Protein AF-A0A2V8TUU0-F1 (afdb_monomer)

Secondary structure (DSSP, 8-state):
---PPP--S----HHHHHHHHTGGG--SHHHHHHHHHHTB-TTT--B--HHHHHHH-HHHHHHHHHHHHHHHHHHHHTS-HHHHHHHHHHHHHTSSS-HHHHHHHHHHH-GGGGGS-TT--HHHHHHHHHHHHHHHHHHHHHHHHHHHHTT-

Foldseek 3Di:
DDDDDDPDDDPQQLLNCCCVPPVVVQPFLLSSLVVLLVQQDPVPRFGDDDVSCVVPNRVSNRVSSLVSLVVSLVVLLPDDLVSNLVRLVVVVVPDPDQLLVVLVVCLVVVPSLSSDRPPDDPVSSVSVVVSSNVSSVVSNVVVVVVVVVVVD

Mean predicted aligned error: 6.11 Å

Sequence (152 aa):
MPRFKPKGVLERSAAADLWKHTLSRIPTAYGRLMYLGSLRDPNSGIYRHHGLSAAFGREESGKALLESHEKAFAEWLNLSLEEKNEDLAEYFATLEDPKGAVAGHWLDSGVYRACVPRSALEMEKELFCRDLEALLATFKYASDDARRDQRS

Solvent-accessible surface area (backbone atoms only — not comparable to full-atom values): 8606 Å² total; per-residue (Å²): 133,86,80,82,75,81,92,73,81,80,86,76,46,56,41,59,48,44,42,69,75,49,45,68,75,39,88,26,55,58,46,39,26,48,54,47,27,69,31,32,40,88,90,80,64,49,54,60,53,71,71,53,24,74,78,58,35,61,66,52,29,30,51,25,49,50,56,49,36,48,49,37,43,54,56,48,67,71,43,51,74,66,56,48,45,53,33,47,54,55,41,39,70,76,47,93,60,57,55,22,60,53,25,45,52,37,70,74,68,48,62,68,63,55,44,56,53,91,84,60,50,69,70,56,53,51,50,49,50,54,56,48,54,55,49,31,48,53,41,26,49,58,45,51,50,60,56,51,65,76,72,112

pLDDT: mean 90.83, std 14.05, range [36.97, 98.62]

Radius of gyration: 19.04 Å; Cα contacts (8 Å, |Δi|>4): 134; chains: 1; bounding box: 62×30×61 Å

Structure (mmCIF, N/CA/C/O backbone):
data_AF-A0A2V8TUU0-F1
#
_entry.id   AF-A0A2V8TUU0-F1
#
loop_
_atom_site.group_PDB
_atom_site.id
_atom_site.type_symbol
_a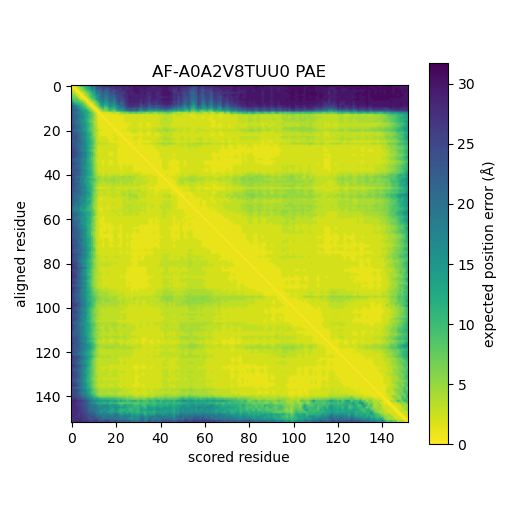tom_site.label_atom_id
_atom_site.label_alt_id
_atom_site.label_comp_id
_atom_site.label_asym_id
_atom_site.label_entity_id
_atom_site.label_seq_id
_atom_site.pdbx_PDB_ins_code
_atom_site.Cartn_x
_atom_site.Cartn_y
_atom_site.Cartn_z
_atom_site.occupancy
_atom_site.B_iso_or_equiv
_atom_site.auth_seq_id
_atom_site.auth_comp_id
_atom_site.auth_asym_id
_atom_site.auth_atom_id
_atom_site.pdbx_PDB_model_num
ATOM 1 N N . MET A 1 1 ? 30.863 -0.585 -40.484 1.00 36.97 1 MET A N 1
ATOM 2 C CA . MET A 1 1 ? 30.571 0.655 -39.733 1.00 36.97 1 MET A CA 1
ATOM 3 C C . MET A 1 1 ? 29.389 0.392 -38.805 1.00 36.97 1 MET A C 1
ATOM 5 O O . MET A 1 1 ? 28.310 0.130 -39.330 1.00 36.97 1 MET A O 1
ATOM 9 N N . PRO A 1 2 ? 29.540 0.391 -37.470 1.00 41.47 2 PRO A N 1
ATOM 10 C CA . PRO A 1 2 ? 28.386 0.299 -36.586 1.00 41.47 2 PRO A CA 1
ATOM 11 C C . PRO A 1 2 ? 27.651 1.647 -36.578 1.00 41.47 2 PRO A C 1
ATOM 13 O O . PRO A 1 2 ? 28.245 2.691 -36.316 1.00 41.47 2 PRO A O 1
ATOM 16 N N . ARG A 1 3 ? 26.356 1.630 -36.914 1.00 47.41 3 ARG A N 1
ATOM 17 C CA . ARG A 1 3 ? 25.468 2.799 -36.838 1.00 47.41 3 ARG A CA 1
ATOM 18 C C . ARG A 1 3 ? 25.229 3.142 -35.369 1.00 47.41 3 ARG A C 1
ATOM 20 O O . ARG A 1 3 ? 24.475 2.444 -34.696 1.00 47.41 3 ARG A O 1
ATOM 27 N N . PHE A 1 4 ? 25.811 4.242 -34.903 1.00 51.25 4 PHE A N 1
ATOM 28 C CA . PHE A 1 4 ? 25.300 4.950 -33.733 1.00 51.25 4 PHE A CA 1
ATOM 29 C C . PHE A 1 4 ? 23.862 5.387 -34.038 1.00 51.25 4 PHE A C 1
ATOM 31 O O . PHE A 1 4 ? 23.622 6.154 -34.973 1.00 51.25 4 PHE A O 1
ATOM 38 N N . LYS A 1 5 ? 22.890 4.858 -33.289 1.00 53.88 5 LYS A N 1
ATOM 39 C CA . LYS A 1 5 ? 21.532 5.409 -33.278 1.00 53.88 5 LYS A CA 1
ATOM 40 C C . LYS A 1 5 ? 21.557 6.673 -32.409 1.00 53.88 5 LYS A C 1
ATOM 42 O O . LYS A 1 5 ? 22.053 6.598 -31.285 1.00 53.88 5 LYS A O 1
ATOM 47 N N . PRO A 1 6 ? 21.061 7.820 -32.894 1.00 44.25 6 PRO A N 1
ATOM 48 C CA . PRO A 1 6 ? 20.999 9.025 -32.082 1.00 44.25 6 PRO A CA 1
ATOM 49 C C . PRO A 1 6 ? 19.997 8.811 -30.938 1.00 44.25 6 PRO A C 1
ATOM 51 O O . PRO A 1 6 ? 18.845 8.453 -31.183 1.00 44.25 6 PRO A O 1
ATOM 54 N N . LYS A 1 7 ? 20.440 9.020 -29.690 1.00 50.44 7 LYS A N 1
ATOM 55 C CA . LYS A 1 7 ? 19.561 9.168 -28.521 1.00 50.44 7 LYS A CA 1
ATOM 56 C C . LYS A 1 7 ? 18.763 10.459 -28.702 1.00 50.44 7 LYS A C 1
ATOM 58 O O . LYS A 1 7 ? 19.278 11.542 -28.445 1.00 50.44 7 LYS A O 1
ATOM 63 N N . GLY A 1 8 ? 17.540 10.343 -29.205 1.00 44.03 8 GLY A N 1
ATOM 64 C CA . GLY A 1 8 ? 16.652 11.473 -29.449 1.00 44.03 8 GLY A CA 1
ATOM 65 C C . GLY A 1 8 ? 15.287 11.260 -28.804 1.00 44.03 8 GLY A C 1
ATOM 66 O O . GLY A 1 8 ? 14.567 10.357 -29.209 1.00 44.03 8 GLY A O 1
ATOM 67 N N . VAL A 1 9 ? 14.947 12.169 -27.880 1.00 41.16 9 VAL A N 1
ATOM 68 C CA . VAL A 1 9 ? 13.605 12.488 -27.347 1.00 41.16 9 VAL A CA 1
ATOM 69 C C . VAL A 1 9 ? 13.029 11.496 -26.315 1.00 41.16 9 VAL A C 1
ATOM 71 O O . VAL A 1 9 ? 12.328 10.555 -26.657 1.00 41.16 9 VAL A O 1
ATOM 74 N N . LEU A 1 10 ? 13.296 11.779 -25.028 1.00 49.19 10 LEU A N 1
ATOM 75 C CA . LEU A 1 10 ? 12.631 11.242 -23.823 1.00 49.19 10 LEU A CA 1
ATOM 76 C C . LEU A 1 10 ? 12.396 9.717 -23.832 1.00 49.19 10 LEU A C 1
ATOM 78 O O . LEU A 1 10 ? 11.266 9.262 -24.005 1.00 49.19 10 LEU A O 1
ATOM 82 N N . GLU A 1 11 ? 13.436 8.917 -23.571 1.00 54.25 11 GLU A N 1
ATOM 83 C CA . GLU A 1 11 ? 13.237 7.514 -23.177 1.00 54.25 11 GLU A CA 1
ATOM 84 C C . GLU A 1 11 ? 12.384 7.488 -21.898 1.00 54.25 11 GLU A C 1
ATOM 86 O O . GLU A 1 11 ? 12.854 7.771 -20.796 1.00 54.25 11 GLU A O 1
ATOM 91 N N . ARG A 1 12 ? 11.085 7.226 -22.049 1.00 71.25 12 ARG A N 1
ATOM 92 C CA . ARG A 1 12 ? 10.158 7.087 -20.929 1.00 71.25 12 ARG A CA 1
ATOM 93 C C . ARG A 1 12 ? 10.578 5.849 -20.144 1.00 71.25 12 ARG A C 1
ATOM 95 O O . ARG A 1 12 ? 10.528 4.750 -20.685 1.00 71.25 12 ARG A O 1
ATOM 102 N N . SER A 1 13 ? 11.026 6.016 -18.901 1.00 90.62 13 SER A N 1
ATOM 103 C CA . SER A 1 13 ? 11.418 4.872 -18.074 1.00 90.62 13 SER A CA 1
ATOM 104 C C . SER A 1 13 ? 10.207 3.986 -17.771 1.00 90.62 13 SER A C 1
ATOM 106 O O . SER A 1 13 ? 9.080 4.482 -17.683 1.00 90.62 13 SER A O 1
ATOM 108 N N . ALA A 1 14 ? 10.436 2.686 -17.567 1.00 92.94 14 ALA A N 1
ATOM 109 C CA . ALA A 1 14 ? 9.384 1.748 -17.173 1.00 92.94 14 ALA A CA 1
ATOM 110 C C . ALA A 1 14 ? 8.640 2.227 -15.909 1.00 92.94 14 ALA A C 1
ATOM 112 O O . ALA A 1 14 ? 7.416 2.148 -15.843 1.00 92.94 14 ALA A O 1
ATOM 113 N N . ALA A 1 15 ? 9.358 2.821 -14.948 1.00 94.62 15 ALA A N 1
ATOM 114 C CA . ALA A 1 15 ? 8.755 3.435 -13.767 1.00 94.62 15 ALA A CA 1
ATOM 115 C C . ALA A 1 15 ? 7.870 4.639 -14.135 1.00 94.62 15 ALA A C 1
ATOM 117 O O . ALA A 1 15 ? 6.717 4.702 -13.719 1.00 94.62 15 ALA A O 1
ATOM 118 N N . ALA A 1 16 ? 8.353 5.579 -14.954 1.00 94.12 16 ALA A N 1
ATOM 119 C CA . ALA A 1 16 ? 7.554 6.737 -15.366 1.00 94.12 16 ALA A CA 1
ATOM 120 C C . ALA A 1 16 ? 6.300 6.337 -16.165 1.00 94.12 16 ALA A C 1
ATOM 122 O O . ALA A 1 16 ? 5.259 6.990 -16.060 1.00 94.12 16 ALA A O 1
ATOM 123 N N . ASP A 1 17 ? 6.384 5.274 -16.968 1.00 94.00 17 ASP A N 1
ATOM 124 C CA . ASP A 1 17 ? 5.229 4.712 -17.666 1.00 94.00 17 ASP A CA 1
ATOM 125 C C . ASP A 1 17 ? 4.216 4.103 -16.686 1.00 94.00 17 ASP A C 1
ATOM 127 O O . ASP A 1 17 ? 3.052 4.512 -16.695 1.00 94.00 17 ASP A O 1
ATOM 131 N N . LEU A 1 18 ? 4.681 3.241 -15.772 1.00 94.75 18 LEU A N 1
ATOM 132 C CA . LEU A 1 18 ? 3.876 2.624 -14.715 1.00 94.75 18 LEU A CA 1
ATOM 133 C C . LEU A 1 18 ? 3.146 3.673 -13.864 1.00 94.75 18 LEU A C 1
ATOM 135 O O . LEU A 1 18 ? 1.933 3.579 -13.668 1.00 94.75 18 LEU A O 1
ATOM 139 N N . TRP A 1 19 ? 3.863 4.700 -13.400 1.00 95.75 19 TRP A N 1
ATOM 140 C CA . TRP A 1 19 ? 3.290 5.777 -12.595 1.00 95.75 19 TRP A CA 1
ATOM 141 C C . TRP A 1 19 ? 2.219 6.550 -13.355 1.00 95.75 19 TRP A C 1
ATOM 143 O O . TRP A 1 19 ? 1.122 6.754 -12.841 1.00 95.75 19 TRP A O 1
ATOM 153 N N . LYS A 1 20 ? 2.507 6.953 -14.595 1.00 93.88 20 LYS A N 1
ATOM 154 C CA . LYS A 1 20 ? 1.588 7.784 -15.376 1.00 93.88 20 LYS A CA 1
ATOM 155 C C . LYS A 1 20 ? 0.339 7.031 -15.835 1.00 93.88 20 LYS A C 1
ATOM 157 O O . LYS A 1 20 ? -0.718 7.652 -15.902 1.00 93.88 20 LYS A O 1
ATOM 162 N N . HIS A 1 21 ? 0.450 5.750 -16.178 1.00 93.00 21 HIS A N 1
ATOM 163 C CA . HIS A 1 21 ? -0.642 5.007 -16.822 1.00 93.00 21 HIS A CA 1
ATOM 164 C C . HIS A 1 21 ? -1.389 4.045 -15.906 1.00 93.00 21 HIS A C 1
ATOM 166 O O . HIS A 1 21 ? -2.516 3.665 -16.227 1.00 93.00 21 HIS A O 1
ATOM 172 N N . THR A 1 22 ? -0.778 3.648 -14.791 1.00 94.62 22 THR A N 1
ATOM 173 C CA . THR A 1 22 ? -1.361 2.671 -13.864 1.00 94.62 22 THR A CA 1
ATOM 174 C C . THR A 1 22 ? -1.559 3.276 -12.484 1.00 94.62 22 THR A C 1
ATOM 176 O O . THR A 1 22 ? -2.695 3.400 -12.041 1.00 94.62 22 THR A O 1
ATOM 179 N N . LEU A 1 23 ? -0.480 3.702 -11.818 1.00 96.38 23 LEU A N 1
ATOM 180 C CA . LEU A 1 23 ? -0.567 4.122 -10.414 1.00 96.38 23 LEU A CA 1
ATOM 181 C C . LEU A 1 23 ? -1.337 5.435 -10.236 1.00 96.38 23 LEU A C 1
ATOM 183 O O . LEU A 1 23 ? -2.069 5.563 -9.267 1.00 96.38 23 LEU A O 1
ATOM 187 N N . SER A 1 24 ? -1.251 6.370 -11.186 1.00 95.69 24 SER A N 1
ATOM 188 C CA . SER A 1 24 ? -2.024 7.626 -11.183 1.00 95.69 24 SER A CA 1
ATOM 189 C C . SER A 1 24 ? -3.545 7.434 -11.193 1.00 95.69 24 SER A C 1
ATOM 191 O O . SER A 1 24 ? -4.281 8.367 -10.889 1.00 95.69 24 SER A O 1
ATOM 193 N N . ARG A 1 25 ? -4.021 6.245 -11.581 1.00 96.38 25 ARG A N 1
ATOM 194 C CA . ARG A 1 25 ? -5.447 5.900 -11.642 1.00 96.38 25 ARG A CA 1
ATOM 195 C C . ARG A 1 25 ? -5.957 5.293 -10.340 1.00 96.38 25 ARG A C 1
ATOM 197 O O . ARG A 1 25 ? -7.156 5.065 -10.222 1.00 96.38 25 ARG A O 1
ATOM 204 N N . ILE A 1 26 ? -5.057 4.992 -9.408 1.00 97.50 26 ILE A N 1
ATOM 205 C CA . ILE A 1 26 ? -5.389 4.469 -8.091 1.00 97.50 26 ILE A CA 1
ATOM 206 C C . ILE A 1 26 ? -5.344 5.661 -7.126 1.00 97.50 26 ILE A C 1
ATOM 208 O O . ILE A 1 26 ? -4.257 6.201 -6.903 1.00 97.50 26 ILE A O 1
ATOM 212 N N . PRO A 1 27 ? -6.500 6.110 -6.607 1.00 95.50 27 PRO A N 1
ATOM 213 C CA . PRO A 1 27 ? -6.597 7.392 -5.912 1.00 95.50 27 PRO A CA 1
ATOM 214 C C . PRO A 1 27 ? -5.829 7.393 -4.588 1.00 95.50 27 PRO A C 1
ATOM 216 O O . PRO A 1 27 ? -5.149 8.365 -4.269 1.00 95.50 27 PRO A O 1
ATOM 219 N N . THR A 1 28 ? -5.855 6.272 -3.870 1.00 98.06 28 THR A N 1
ATOM 220 C CA . THR A 1 28 ? -5.251 6.153 -2.543 1.00 98.06 28 THR A CA 1
ATOM 221 C C . THR A 1 28 ? -3.799 5.688 -2.610 1.00 98.06 28 THR A C 1
ATOM 223 O O . THR A 1 28 ? -3.403 4.883 -3.464 1.00 98.06 28 THR A O 1
ATOM 226 N N . ALA A 1 29 ? -2.975 6.182 -1.690 1.00 97.62 29 ALA A N 1
ATOM 227 C CA . ALA A 1 29 ? -1.611 5.711 -1.488 1.00 97.62 29 ALA A CA 1
ATOM 228 C C . ALA A 1 29 ? -1.599 4.232 -1.066 1.00 97.62 29 ALA A C 1
ATOM 230 O O . ALA A 1 29 ? -0.842 3.435 -1.627 1.00 97.62 29 ALA A O 1
ATOM 231 N N . TYR A 1 30 ? -2.500 3.830 -0.166 1.00 97.81 30 TYR A N 1
ATOM 232 C CA . TYR A 1 30 ? -2.646 2.441 0.257 1.00 97.81 30 TYR A CA 1
ATOM 233 C C . TYR A 1 30 ? -3.122 1.533 -0.883 1.00 97.81 30 TYR A C 1
ATOM 235 O O . TYR A 1 30 ? -2.639 0.411 -1.038 1.00 97.81 30 TYR A O 1
ATOM 243 N N . GLY A 1 31 ? -4.009 2.018 -1.756 1.00 97.75 31 GLY A N 1
ATOM 244 C CA . GLY A 1 31 ? -4.419 1.281 -2.952 1.00 97.75 31 GLY A CA 1
ATOM 245 C C . GLY A 1 31 ? -3.248 1.030 -3.904 1.00 97.75 31 GLY A C 1
ATOM 246 O O . GLY A 1 31 ? -3.107 -0.073 -4.438 1.00 97.75 31 GLY A O 1
ATOM 247 N N . ARG A 1 32 ? -2.370 2.027 -4.094 1.00 98.12 32 ARG A N 1
ATOM 248 C CA . ARG A 1 32 ? -1.137 1.867 -4.885 1.00 98.12 32 ARG A CA 1
ATOM 249 C C . ARG A 1 32 ? -0.215 0.814 -4.265 1.00 98.12 32 ARG A C 1
ATOM 251 O O . ARG A 1 32 ? 0.338 -0.002 -5.003 1.00 98.12 32 ARG A O 1
ATOM 258 N N . LEU A 1 33 ? -0.102 0.789 -2.936 1.00 97.44 33 LEU A N 1
ATOM 259 C CA . LEU A 1 33 ? 0.642 -0.240 -2.207 1.00 97.44 33 LEU A CA 1
ATOM 260 C C . LEU A 1 33 ? 0.069 -1.640 -2.397 1.00 97.44 33 LEU A C 1
ATOM 262 O O . LEU A 1 33 ? 0.802 -2.544 -2.791 1.00 97.44 33 LEU A O 1
ATOM 266 N N . MET A 1 34 ? -1.237 -1.814 -2.193 1.00 96.81 34 MET A N 1
ATOM 267 C CA . MET A 1 34 ? -1.923 -3.090 -2.418 1.00 96.81 34 MET A CA 1
ATOM 268 C C . MET A 1 34 ? -1.701 -3.600 -3.846 1.00 96.81 34 MET A C 1
ATOM 270 O O . MET A 1 34 ? -1.370 -4.769 -4.052 1.00 96.81 34 MET A O 1
ATOM 274 N N . TYR A 1 35 ? -1.825 -2.717 -4.841 1.00 97.25 35 TYR A N 1
ATOM 275 C CA . TYR A 1 35 ? -1.580 -3.065 -6.236 1.00 97.25 35 TYR A CA 1
ATOM 276 C C . TYR A 1 35 ? -0.140 -3.544 -6.465 1.00 97.25 35 TYR A C 1
ATOM 278 O O . TYR A 1 35 ? 0.065 -4.621 -7.023 1.00 97.25 35 TYR A O 1
ATOM 286 N N . LEU A 1 36 ? 0.863 -2.795 -6.002 1.00 97.62 36 LEU A N 1
ATOM 287 C CA . LEU A 1 36 ? 2.274 -3.149 -6.189 1.00 97.62 36 LEU A CA 1
ATOM 288 C C . LEU A 1 36 ? 2.657 -4.420 -5.419 1.00 97.62 36 LEU A C 1
ATOM 290 O O . LEU A 1 36 ? 3.373 -5.267 -5.959 1.00 97.62 36 LEU A O 1
ATOM 294 N N . GLY A 1 37 ? 2.119 -4.596 -4.211 1.00 96.75 37 GLY A N 1
ATOM 295 C CA . GLY A 1 37 ? 2.238 -5.825 -3.433 1.00 96.75 37 GLY A CA 1
ATOM 296 C C . GLY A 1 37 ? 1.665 -7.040 -4.166 1.00 96.75 37 GLY A C 1
ATOM 297 O O . GLY A 1 37 ? 2.309 -8.086 -4.194 1.00 96.75 37 GLY A O 1
ATOM 298 N N . SER A 1 38 ? 0.528 -6.896 -4.859 1.00 95.75 38 SER A N 1
ATOM 299 C CA . SER A 1 38 ? -0.086 -7.990 -5.634 1.00 95.75 38 SER A CA 1
ATOM 300 C C . SER A 1 38 ? 0.756 -8.463 -6.827 1.00 95.75 38 SER A C 1
ATOM 302 O O . SER A 1 38 ? 0.646 -9.610 -7.259 1.00 95.75 38 SER A O 1
ATOM 304 N N . LEU A 1 39 ? 1.631 -7.597 -7.350 1.00 96.62 39 LEU A N 1
ATOM 305 C CA . LEU A 1 39 ? 2.526 -7.926 -8.463 1.00 96.62 39 LEU A CA 1
ATOM 306 C C . LEU A 1 39 ? 3.771 -8.689 -8.006 1.00 96.62 39 LEU A C 1
ATOM 308 O O . LEU A 1 39 ? 4.536 -9.177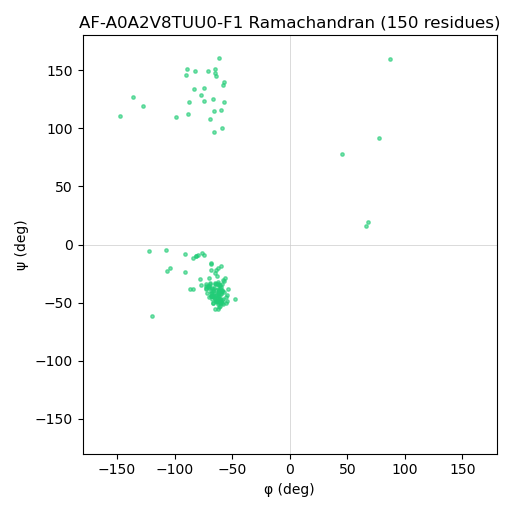 -8.843 1.00 96.62 39 LEU A O 1
ATOM 312 N N . ARG A 1 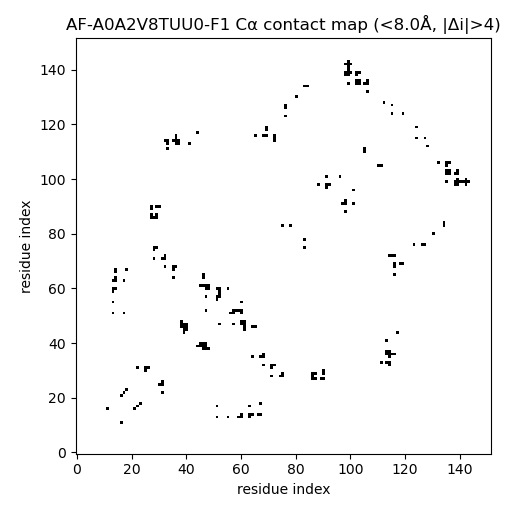40 ? 3.999 -8.784 -6.693 1.00 95.94 40 ARG A N 1
ATOM 313 C CA . ARG A 1 40 ? 5.073 -9.574 -6.105 1.00 95.94 40 ARG A CA 1
ATOM 314 C C . ARG A 1 40 ? 4.577 -10.995 -5.874 1.00 95.94 40 ARG A C 1
ATOM 316 O O . ARG A 1 40 ? 3.752 -11.245 -5.004 1.00 95.94 40 ARG A O 1
ATOM 323 N N . ASP A 1 41 ? 5.131 -11.942 -6.625 1.00 93.25 41 ASP A N 1
ATOM 324 C CA . ASP A 1 41 ? 4.805 -13.360 -6.473 1.00 93.25 41 ASP A CA 1
ATOM 325 C C . ASP A 1 41 ? 5.087 -13.819 -5.024 1.00 93.25 41 ASP A C 1
ATOM 327 O O . ASP A 1 41 ? 6.221 -13.675 -4.564 1.00 93.25 41 ASP A O 1
ATOM 331 N N . PRO A 1 42 ? 4.108 -14.368 -4.283 1.00 88.38 42 PRO A N 1
ATOM 332 C CA . PRO A 1 42 ? 4.284 -14.672 -2.861 1.00 88.38 42 PRO A CA 1
ATOM 333 C C . PRO A 1 42 ? 5.278 -15.815 -2.602 1.00 88.38 42 PRO A C 1
ATOM 335 O O . PRO A 1 42 ? 5.854 -15.885 -1.520 1.00 88.38 42 PRO A O 1
ATOM 338 N N . ASN A 1 43 ? 5.527 -16.680 -3.592 1.00 92.19 43 ASN A N 1
ATOM 339 C CA . ASN A 1 43 ? 6.397 -17.850 -3.447 1.00 92.19 43 ASN A CA 1
ATOM 340 C C . ASN A 1 43 ? 7.877 -17.523 -3.706 1.00 92.19 43 ASN A C 1
ATOM 342 O O . ASN A 1 43 ? 8.765 -18.047 -3.043 1.00 92.19 43 ASN A O 1
ATOM 346 N N . SER A 1 44 ? 8.157 -16.656 -4.680 1.00 92.00 44 SER A N 1
ATOM 347 C CA . SER A 1 44 ? 9.515 -16.278 -5.102 1.00 92.00 44 SER A CA 1
ATOM 348 C C . SER A 1 44 ? 9.913 -14.865 -4.658 1.00 92.00 44 SER A C 1
ATOM 350 O O . SER A 1 44 ? 11.097 -14.537 -4.546 1.00 92.00 44 SER A O 1
ATOM 352 N N . GLY A 1 45 ? 8.925 -14.011 -4.390 1.00 91.06 45 GLY A N 1
ATOM 353 C CA . GLY A 1 45 ? 9.060 -12.575 -4.150 1.00 91.06 45 GLY A CA 1
ATOM 354 C C . GLY A 1 45 ? 9.531 -11.777 -5.362 1.00 91.06 45 GLY A C 1
ATOM 355 O O . GLY A 1 45 ? 9.974 -10.643 -5.188 1.00 91.06 45 GLY A O 1
ATOM 356 N N . ILE A 1 46 ? 9.464 -12.364 -6.560 1.00 93.94 46 ILE A N 1
ATOM 357 C CA . ILE A 1 46 ? 9.809 -11.709 -7.822 1.00 93.94 46 ILE A CA 1
ATOM 358 C C . ILE A 1 46 ? 8.604 -10.906 -8.310 1.00 93.94 46 ILE A C 1
ATOM 360 O O . ILE A 1 46 ? 7.485 -11.420 -8.353 1.00 93.94 46 ILE A O 1
ATOM 364 N N . TYR A 1 47 ? 8.841 -9.664 -8.730 1.00 96.19 47 TYR A N 1
ATOM 365 C CA . TYR A 1 47 ? 7.812 -8.841 -9.358 1.00 96.19 47 TYR A CA 1
ATOM 366 C C . TYR A 1 47 ? 7.523 -9.294 -10.787 1.00 96.19 47 TYR A C 1
ATOM 368 O O . TYR A 1 47 ? 8.441 -9.526 -11.578 1.00 96.19 47 TYR A O 1
ATOM 376 N N . ARG A 1 48 ? 6.239 -9.396 -11.136 1.00 93.94 48 ARG A N 1
ATOM 377 C CA . ARG A 1 48 ? 5.786 -9.798 -12.470 1.00 93.94 48 ARG A CA 1
ATOM 378 C C . ARG A 1 48 ? 4.650 -8.902 -12.935 1.00 93.94 48 ARG A C 1
ATOM 380 O O . ARG A 1 48 ? 3.633 -8.777 -12.270 1.00 93.94 48 ARG A O 1
ATOM 387 N N . HIS A 1 49 ? 4.808 -8.329 -14.124 1.00 94.06 49 HIS A N 1
ATOM 388 C CA . HIS A 1 49 ? 3.752 -7.566 -14.779 1.00 94.06 49 HIS A CA 1
ATOM 389 C C . HIS A 1 49 ? 3.852 -7.731 -16.297 1.00 94.06 49 HIS A C 1
ATOM 391 O O . HIS A 1 49 ? 4.780 -7.214 -16.924 1.00 94.06 49 HIS A O 1
ATOM 397 N N . HIS A 1 50 ? 2.888 -8.435 -16.899 1.00 91.69 50 HIS A N 1
ATOM 398 C CA . HIS A 1 50 ? 2.944 -8.825 -18.313 1.00 91.69 50 HIS A CA 1
ATOM 399 C C . HIS A 1 50 ? 3.015 -7.631 -19.274 1.00 91.69 50 HIS A C 1
ATOM 401 O O . HIS A 1 50 ? 3.880 -7.622 -20.145 1.00 91.69 50 HIS A O 1
ATOM 407 N N . GLY A 1 51 ? 2.170 -6.607 -19.092 1.00 91.69 51 GLY A N 1
ATOM 408 C CA . GLY A 1 51 ? 2.142 -5.433 -19.979 1.00 91.69 51 GLY A CA 1
ATOM 409 C C . GLY A 1 51 ? 3.462 -4.655 -19.975 1.00 91.69 51 GLY A C 1
ATOM 410 O O . GLY A 1 51 ? 4.105 -4.508 -21.010 1.00 91.69 51 GLY A O 1
ATOM 411 N N . LEU A 1 52 ? 3.913 -4.237 -18.789 1.00 93.50 52 LEU A N 1
ATOM 412 C CA . LEU A 1 52 ? 5.212 -3.593 -18.585 1.00 93.50 52 LEU A CA 1
ATOM 413 C C . LEU A 1 52 ? 6.381 -4.434 -19.134 1.00 93.50 52 LEU A C 1
ATOM 415 O O . LEU A 1 52 ? 7.218 -3.905 -19.860 1.00 93.50 52 LEU A O 1
ATOM 419 N N . SER A 1 53 ? 6.384 -5.753 -18.890 1.00 95.06 53 SER A N 1
ATOM 420 C CA . SER A 1 53 ? 7.434 -6.656 -19.394 1.00 95.06 53 SER A CA 1
ATOM 421 C C . SER A 1 53 ? 7.453 -6.763 -20.914 1.00 95.06 53 SER A C 1
ATOM 423 O O . SER A 1 53 ? 8.527 -6.911 -21.491 1.00 95.06 53 SER A O 1
ATOM 425 N N . ALA A 1 54 ? 6.293 -6.690 -21.569 1.00 93.50 54 ALA A N 1
ATOM 426 C CA . ALA A 1 54 ? 6.210 -6.672 -23.024 1.00 93.50 54 ALA A CA 1
ATOM 427 C C . ALA A 1 54 ? 6.753 -5.360 -23.620 1.00 93.50 54 ALA A C 1
ATOM 429 O O . ALA A 1 54 ? 7.338 -5.385 -24.699 1.00 93.50 54 ALA A O 1
ATOM 430 N N . ALA A 1 55 ? 6.589 -4.234 -22.918 1.00 93.19 55 ALA A N 1
ATOM 431 C CA . ALA A 1 55 ? 7.032 -2.920 -23.380 1.00 93.19 55 ALA A CA 1
ATOM 432 C C . ALA A 1 55 ? 8.517 -2.629 -23.089 1.00 93.19 55 ALA A C 1
ATOM 434 O O . ALA A 1 55 ? 9.194 -2.032 -23.923 1.00 93.19 55 ALA A O 1
ATOM 435 N N . PHE A 1 56 ? 9.025 -3.054 -21.928 1.00 93.25 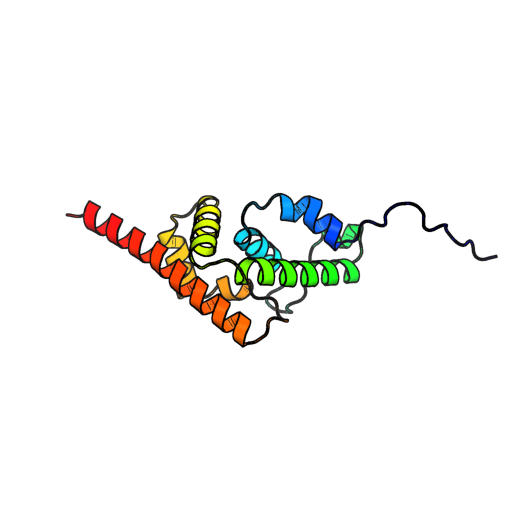56 PHE A N 1
ATOM 436 C CA . PHE A 1 56 ? 10.352 -2.664 -21.428 1.00 93.25 56 PHE A CA 1
ATOM 437 C C . PHE A 1 56 ? 11.293 -3.843 -21.144 1.00 93.25 56 PHE A C 1
ATOM 439 O O . PHE A 1 56 ? 12.460 -3.630 -20.836 1.00 93.25 56 PHE A O 1
ATOM 446 N N . GLY A 1 57 ? 10.819 -5.086 -21.253 1.00 94.31 57 GLY A N 1
ATOM 447 C CA . GLY A 1 57 ? 11.572 -6.273 -20.846 1.00 94.31 57 GLY A CA 1
ATOM 448 C C . GLY A 1 57 ? 11.387 -6.616 -19.364 1.00 94.31 57 GLY A C 1
ATOM 449 O O . GLY A 1 57 ? 10.962 -5.792 -18.552 1.00 94.31 57 GLY A O 1
ATOM 450 N N . ARG A 1 58 ? 11.670 -7.876 -19.006 1.00 94.25 58 ARG A N 1
ATOM 451 C CA . ARG A 1 58 ? 11.422 -8.411 -17.653 1.00 94.25 58 ARG A CA 1
ATOM 452 C C . ARG A 1 58 ? 12.287 -7.763 -16.572 1.00 94.25 58 ARG A C 1
ATOM 454 O O . ARG A 1 58 ? 11.772 -7.496 -15.493 1.00 94.25 58 ARG A O 1
ATOM 461 N N . GLU A 1 59 ? 13.565 -7.536 -16.855 1.00 94.31 59 GLU A N 1
ATOM 462 C CA . GLU A 1 59 ? 14.520 -6.971 -15.894 1.00 94.31 59 GLU A CA 1
ATOM 463 C C . GLU A 1 59 ? 14.138 -5.534 -15.521 1.00 94.31 59 GLU A C 1
ATOM 465 O O . GLU A 1 59 ? 13.816 -5.259 -14.364 1.00 94.31 59 GLU A O 1
ATOM 470 N N . GLU A 1 60 ? 14.006 -4.668 -16.526 1.00 94.88 60 GLU A N 1
ATOM 471 C CA . GLU A 1 60 ? 13.603 -3.267 -16.351 1.00 94.88 60 GLU A CA 1
ATOM 472 C C . GLU A 1 60 ? 12.216 -3.115 -15.733 1.00 94.88 60 GLU A C 1
ATOM 474 O O . GLU A 1 60 ? 11.992 -2.218 -14.919 1.00 94.88 60 GLU A O 1
ATOM 479 N N . SER A 1 61 ? 11.290 -4.020 -16.053 1.00 95.50 61 SER A N 1
ATOM 480 C CA . SER A 1 61 ? 9.979 -4.047 -15.398 1.00 95.50 61 SER A CA 1
ATOM 481 C C . SER A 1 61 ? 10.079 -4.429 -13.928 1.00 95.50 61 SER A C 1
ATOM 483 O O . SER A 1 61 ? 9.442 -3.795 -13.092 1.00 95.50 61 SER A O 1
ATOM 485 N N . GLY A 1 62 ? 10.869 -5.454 -13.599 1.00 96.19 62 GLY A N 1
ATOM 486 C CA . GLY A 1 62 ? 11.075 -5.885 -12.219 1.00 96.19 62 GLY A CA 1
ATOM 487 C C . GLY A 1 62 ? 11.699 -4.781 -11.369 1.00 96.19 62 GLY A C 1
ATOM 488 O O . GLY A 1 62 ? 11.213 -4.507 -10.272 1.00 96.19 62 GLY A O 1
ATOM 489 N N . LYS A 1 63 ? 12.714 -4.097 -11.909 1.00 95.44 63 LYS A N 1
ATOM 490 C CA . LYS A 1 63 ? 13.351 -2.943 -11.267 1.00 95.44 63 LYS A CA 1
ATOM 491 C C . LYS A 1 63 ? 12.363 -1.796 -11.052 1.00 95.44 63 LYS A C 1
ATOM 493 O O . LYS A 1 63 ? 12.228 -1.317 -9.933 1.00 95.44 63 LYS A O 1
ATOM 498 N N . ALA A 1 64 ? 11.613 -1.418 -12.087 1.00 96.81 64 ALA A N 1
ATOM 499 C CA . ALA A 1 64 ? 10.617 -0.354 -11.989 1.00 96.81 64 ALA A CA 1
ATOM 500 C C . ALA A 1 64 ? 9.509 -0.653 -10.969 1.00 96.81 64 ALA A C 1
ATOM 502 O O . ALA A 1 64 ? 9.045 0.260 -10.284 1.00 96.81 64 ALA A O 1
ATOM 503 N N . LEU A 1 65 ? 9.079 -1.914 -10.860 1.00 97.56 65 LEU A N 1
ATOM 504 C CA . LEU A 1 65 ? 8.086 -2.346 -9.876 1.00 97.56 65 LEU A CA 1
ATOM 505 C C . LEU A 1 65 ? 8.631 -2.277 -8.451 1.00 97.56 65 LEU A C 1
ATOM 507 O O . LEU A 1 65 ? 7.936 -1.760 -7.581 1.00 97.56 65 LEU A O 1
ATOM 511 N N . LEU A 1 66 ? 9.865 -2.738 -8.222 1.00 96.94 66 LEU A N 1
ATOM 512 C CA . LEU A 1 66 ? 10.517 -2.631 -6.917 1.00 96.94 66 LEU A CA 1
ATOM 513 C C . LEU A 1 66 ? 10.670 -1.165 -6.493 1.00 96.94 66 LEU A C 1
ATOM 515 O O . LEU A 1 66 ? 10.172 -0.802 -5.433 1.00 96.94 66 LEU A O 1
ATOM 519 N N . GLU A 1 67 ? 11.266 -0.324 -7.344 1.00 97.12 67 GLU A N 1
ATOM 520 C CA . GLU A 1 67 ? 11.476 1.105 -7.061 1.00 97.12 67 GLU A CA 1
ATOM 521 C C . GLU A 1 67 ? 10.148 1.833 -6.805 1.00 97.12 67 GLU A C 1
ATOM 523 O O . GLU A 1 67 ? 10.040 2.683 -5.921 1.00 97.12 67 GLU A O 1
ATOM 528 N N . SER A 1 68 ? 9.100 1.488 -7.560 1.00 97.94 68 SER A N 1
ATOM 529 C CA . SER A 1 68 ? 7.774 2.078 -7.359 1.00 97.94 68 SER A CA 1
ATOM 530 C C . SER A 1 68 ? 7.124 1.602 -6.064 1.00 97.94 68 SER A C 1
ATOM 532 O O . SER A 1 68 ? 6.447 2.397 -5.417 1.00 97.94 68 SER A O 1
ATOM 534 N N . HIS A 1 69 ? 7.329 0.340 -5.673 1.00 98.31 69 HIS A N 1
ATOM 535 C CA . HIS A 1 69 ? 6.807 -0.204 -4.420 1.00 98.31 69 HIS A CA 1
ATOM 536 C C . HIS A 1 69 ? 7.502 0.423 -3.210 1.00 98.31 69 HIS A C 1
ATOM 538 O O . HIS A 1 69 ? 6.824 0.859 -2.288 1.00 98.31 69 HIS A O 1
ATOM 544 N N . GLU A 1 70 ? 8.827 0.559 -3.251 1.00 97.88 70 GLU A N 1
ATOM 545 C CA . GLU A 1 70 ? 9.608 1.272 -2.232 1.00 97.88 70 GLU A CA 1
ATOM 546 C C . GLU A 1 70 ? 9.153 2.724 -2.093 1.00 97.88 70 GLU A C 1
ATOM 548 O O . GLU A 1 70 ? 8.888 3.192 -0.987 1.00 97.88 70 GLU A O 1
ATOM 553 N N . LYS A 1 71 ? 8.987 3.423 -3.222 1.00 97.62 71 LYS A N 1
ATOM 554 C CA . LYS A 1 71 ? 8.506 4.804 -3.228 1.00 97.62 71 LYS A CA 1
ATOM 555 C C . LYS A 1 71 ? 7.100 4.927 -2.636 1.00 97.62 71 LYS A C 1
ATOM 557 O O . LYS A 1 71 ? 6.885 5.774 -1.778 1.00 97.62 71 LYS A O 1
ATOM 562 N N . ALA A 1 72 ? 6.154 4.093 -3.068 1.00 98.06 72 ALA A N 1
ATOM 563 C CA . ALA A 1 72 ? 4.786 4.117 -2.548 1.00 98.06 72 ALA A CA 1
ATOM 564 C C . ALA A 1 72 ? 4.728 3.758 -1.051 1.00 98.06 72 ALA A C 1
ATOM 566 O O . ALA A 1 72 ? 3.927 4.323 -0.311 1.00 98.06 72 ALA A O 1
ATOM 567 N N . PHE A 1 73 ? 5.607 2.861 -0.594 1.00 98.56 73 PHE A N 1
ATOM 568 C CA . PHE A 1 73 ? 5.717 2.487 0.814 1.00 98.56 73 PHE A CA 1
ATOM 569 C C . PHE A 1 73 ? 6.232 3.639 1.662 1.00 98.56 73 PHE A C 1
ATOM 571 O O . PHE A 1 73 ? 5.610 3.973 2.666 1.00 98.56 73 PHE A O 1
ATOM 578 N N . ALA A 1 74 ? 7.297 4.305 1.218 1.00 98.12 74 ALA A N 1
ATOM 579 C CA . ALA A 1 74 ? 7.801 5.500 1.879 1.00 98.12 74 ALA A CA 1
ATOM 580 C C . ALA A 1 74 ? 6.767 6.641 1.881 1.00 98.12 74 ALA A C 1
ATOM 582 O O . ALA A 1 74 ? 6.627 7.327 2.890 1.00 98.12 74 ALA A O 1
ATOM 583 N N . GLU A 1 75 ? 6.027 6.845 0.784 1.00 97.44 75 GLU A N 1
ATOM 584 C CA . GLU A 1 75 ? 4.940 7.835 0.722 1.00 97.44 75 GLU A CA 1
ATOM 585 C C . GLU A 1 75 ? 3.874 7.558 1.788 1.00 97.44 75 GLU A C 1
ATOM 587 O O . GLU A 1 75 ? 3.561 8.451 2.570 1.00 97.44 75 GLU A O 1
ATOM 592 N N . TRP A 1 76 ? 3.361 6.326 1.867 1.00 98.44 76 TRP A N 1
ATOM 593 C CA . TRP A 1 76 ? 2.325 5.975 2.841 1.00 98.44 76 TRP A CA 1
ATOM 594 C C . TRP A 1 76 ? 2.840 5.994 4.284 1.00 98.44 76 TRP A C 1
ATOM 596 O O . TRP A 1 76 ? 2.150 6.470 5.180 1.00 98.44 76 TRP A O 1
ATOM 606 N N . LEU A 1 77 ? 4.061 5.509 4.534 1.00 98.00 77 LEU A N 1
ATOM 607 C CA . LEU A 1 77 ? 4.636 5.456 5.881 1.00 98.00 77 LEU A CA 1
ATOM 608 C C . LEU A 1 77 ? 4.807 6.855 6.492 1.00 98.00 77 LEU A C 1
ATOM 610 O O . LEU A 1 77 ? 4.622 7.009 7.700 1.00 98.00 77 LEU A O 1
ATOM 614 N N . ASN A 1 78 ? 5.107 7.857 5.657 1.00 98.12 78 ASN A N 1
ATOM 615 C CA . ASN A 1 78 ? 5.284 9.256 6.057 1.00 98.12 78 ASN A CA 1
ATOM 616 C C . ASN A 1 78 ? 3.974 10.032 6.260 1.00 98.12 78 ASN A C 1
ATOM 618 O O . ASN A 1 78 ? 4.024 11.155 6.759 1.00 98.12 78 ASN A O 1
ATOM 622 N N . LEU A 1 79 ? 2.820 9.465 5.897 1.00 98.44 79 LEU A N 1
ATOM 623 C CA . LEU A 1 79 ? 1.526 10.052 6.240 1.00 98.44 79 LEU A CA 1
ATOM 624 C C . LEU A 1 79 ? 1.333 10.058 7.764 1.00 98.44 79 LEU A C 1
ATOM 626 O O . LEU A 1 79 ? 1.733 9.122 8.474 1.00 98.44 79 LEU A O 1
ATOM 630 N N . SER A 1 80 ? 0.671 11.094 8.271 1.00 98.31 80 SER A N 1
ATOM 631 C CA . SER A 1 80 ? 0.161 11.109 9.640 1.00 98.31 80 SER A CA 1
ATOM 632 C C . SER A 1 80 ? -0.868 9.993 9.848 1.00 98.31 80 SER A C 1
ATOM 634 O O . SER A 1 80 ? -1.437 9.454 8.899 1.00 98.31 80 SER A O 1
ATOM 636 N N . LEU A 1 81 ? -1.128 9.624 11.104 1.00 97.94 81 LEU A N 1
ATOM 637 C CA . LEU A 1 81 ? -2.095 8.563 11.398 1.00 97.94 81 LEU A CA 1
ATOM 638 C C . LEU A 1 81 ? -3.519 8.928 10.932 1.00 97.94 81 LEU A C 1
ATOM 640 O O . LEU A 1 81 ? -4.265 8.047 10.513 1.00 97.94 81 LEU A O 1
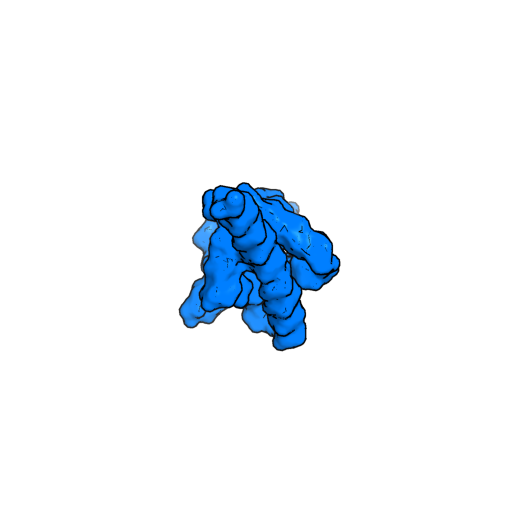ATOM 644 N N . GLU A 1 82 ? -3.871 10.216 10.962 1.00 98.06 82 GLU A N 1
ATOM 645 C CA . GLU A 1 82 ? -5.141 10.738 10.443 1.00 98.06 82 GLU A CA 1
ATOM 646 C C . GLU A 1 82 ? -5.225 10.587 8.918 1.00 98.06 82 GLU A C 1
ATOM 648 O O . GLU A 1 82 ? -6.159 9.959 8.423 1.00 98.06 82 GLU A O 1
ATOM 653 N N . GLU A 1 83 ? -4.200 11.027 8.180 1.00 98.56 83 GLU A N 1
ATOM 654 C CA . GLU A 1 83 ? -4.133 10.858 6.720 1.00 98.56 83 GLU A CA 1
ATOM 655 C C . GLU A 1 83 ? -4.152 9.375 6.312 1.00 98.56 83 GLU A C 1
ATOM 657 O O . GLU A 1 83 ? -4.838 9.000 5.363 1.00 98.56 83 GLU A O 1
ATOM 662 N N . LYS A 1 84 ? -3.453 8.496 7.049 1.00 98.62 84 LYS A N 1
ATOM 663 C CA . LYS A 1 84 ? -3.507 7.038 6.821 1.00 98.62 84 LYS A CA 1
ATOM 664 C C . LYS A 1 84 ? -4.916 6.482 7.028 1.00 98.62 84 LYS A C 1
ATOM 666 O O . LYS A 1 84 ? -5.331 5.593 6.287 1.00 98.62 84 LYS A O 1
ATOM 671 N N . ASN A 1 85 ? -5.642 6.973 8.034 1.00 98.31 85 ASN A N 1
ATOM 672 C CA . ASN A 1 85 ? -7.013 6.552 8.309 1.00 98.31 85 ASN A CA 1
ATOM 673 C C . ASN A 1 85 ? -7.964 6.957 7.176 1.00 98.31 85 ASN A C 1
ATOM 675 O O . ASN A 1 85 ? -8.774 6.142 6.738 1.00 98.31 85 ASN A O 1
ATOM 679 N N . GLU A 1 86 ? -7.857 8.195 6.693 1.00 98.25 86 GLU A N 1
ATOM 680 C CA . GLU A 1 86 ? -8.656 8.706 5.574 1.00 98.25 86 GLU A CA 1
ATOM 681 C C . GLU A 1 86 ? -8.359 7.950 4.275 1.00 98.25 86 GLU A C 1
ATOM 683 O O . GLU A 1 86 ? -9.281 7.454 3.625 1.00 98.25 86 GLU A O 1
ATOM 688 N N . ASP A 1 87 ? -7.077 7.768 3.953 1.00 98.56 87 ASP A N 1
ATOM 689 C CA . 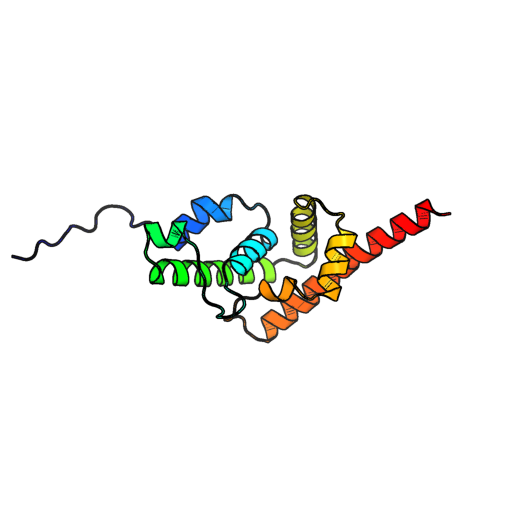ASP A 1 87 ? -6.619 7.025 2.776 1.00 98.56 87 ASP A CA 1
ATOM 690 C C . ASP A 1 87 ? -7.104 5.562 2.798 1.00 98.56 87 ASP A C 1
ATOM 692 O O . ASP A 1 87 ? -7.602 5.039 1.794 1.00 98.56 87 ASP A O 1
ATOM 696 N N . LEU A 1 88 ? -7.052 4.901 3.963 1.00 98.00 88 LEU A N 1
ATOM 697 C CA . LEU A 1 88 ? -7.566 3.539 4.128 1.00 98.00 88 LEU A CA 1
ATOM 698 C C . LEU A 1 88 ? -9.100 3.487 4.068 1.00 98.00 88 LEU A C 1
ATOM 700 O O . LEU A 1 88 ? -9.667 2.556 3.491 1.00 98.00 88 LEU A O 1
ATOM 704 N N . ALA A 1 89 ? -9.788 4.490 4.620 1.00 97.81 89 ALA A N 1
ATOM 705 C CA . ALA A 1 89 ? -11.240 4.595 4.544 1.00 97.81 89 ALA A CA 1
ATOM 706 C C . ALA A 1 89 ? -11.725 4.780 3.100 1.00 97.81 89 ALA A C 1
ATOM 708 O O . ALA A 1 89 ? -12.757 4.198 2.743 1.00 97.81 89 ALA A O 1
ATOM 709 N N . GLU A 1 90 ? -11.015 5.571 2.293 1.00 98.12 90 GLU A N 1
ATOM 710 C CA . GLU A 1 90 ? -11.274 5.739 0.862 1.00 98.12 90 GLU A CA 1
ATOM 711 C C . GLU A 1 90 ? -10.982 4.440 0.105 1.00 98.12 90 GLU A C 1
ATOM 713 O O . GLU A 1 90 ? -11.819 3.986 -0.675 1.00 98.12 90 GLU A O 1
ATOM 718 N N . TYR A 1 91 ? -9.868 3.764 0.405 1.00 97.62 91 TYR A N 1
ATOM 719 C CA . TYR A 1 91 ? -9.551 2.472 -0.202 1.00 97.62 91 TYR A CA 1
ATOM 720 C C . TYR A 1 91 ? -10.645 1.434 0.080 1.00 97.62 91 TYR A C 1
ATOM 722 O O . TYR A 1 91 ? -11.147 0.801 -0.847 1.00 97.62 91 TYR A O 1
ATOM 730 N N . PHE A 1 92 ? -11.090 1.300 1.330 1.00 97.00 92 PHE A N 1
ATOM 731 C CA . PHE A 1 92 ? -12.184 0.393 1.680 1.00 97.00 92 PHE A CA 1
ATOM 732 C C . PHE A 1 92 ? -13.513 0.757 1.017 1.00 97.00 92 PHE A C 1
ATOM 734 O O . PHE A 1 92 ? -14.316 -0.135 0.776 1.00 97.00 92 PHE A O 1
ATOM 741 N N . ALA A 1 93 ? -13.757 2.028 0.685 1.00 96.19 93 ALA A N 1
ATOM 742 C CA . ALA A 1 93 ? -14.956 2.419 -0.058 1.00 96.19 93 ALA A CA 1
ATOM 743 C C . ALA A 1 93 ? -14.956 1.916 -1.516 1.00 96.19 93 ALA A C 1
ATOM 745 O O . ALA A 1 93 ? -16.010 1.896 -2.146 1.00 96.19 93 ALA A O 1
ATOM 746 N N . THR A 1 94 ? -13.800 1.496 -2.044 1.00 95.44 94 THR A N 1
ATOM 747 C CA . THR A 1 94 ? -13.693 0.853 -3.366 1.00 95.44 94 THR A CA 1
ATOM 748 C C . THR A 1 94 ? -13.985 -0.648 -3.342 1.00 95.44 94 THR A C 1
ATOM 750 O O . THR A 1 94 ? -14.126 -1.253 -4.403 1.00 95.44 94 THR A O 1
ATOM 753 N N . LEU A 1 95 ? -14.058 -1.253 -2.153 1.00 94.88 95 LEU A N 1
ATOM 754 C CA . LEU A 1 95 ? -14.314 -2.678 -1.980 1.00 94.88 95 LEU A CA 1
ATOM 755 C C . LEU A 1 95 ? -15.819 -2.949 -1.890 1.00 94.88 95 LEU A C 1
ATOM 757 O O . LEU A 1 95 ? -16.591 -2.109 -1.433 1.00 94.88 95 LEU A O 1
ATOM 761 N N . GLU A 1 96 ? -16.225 -4.144 -2.313 1.00 94.69 96 GLU A N 1
ATOM 762 C CA . GLU A 1 96 ? -17.629 -4.571 -2.261 1.00 94.69 96 GLU A CA 1
ATOM 763 C C . GLU A 1 96 ? -18.085 -4.879 -0.825 1.00 94.69 96 GLU A C 1
ATOM 765 O O . GLU A 1 96 ? -19.235 -4.626 -0.461 1.00 94.69 96 GLU A O 1
ATOM 770 N N . ASP A 1 97 ? -17.178 -5.402 0.003 1.00 95.31 97 ASP A N 1
ATOM 771 C CA . ASP A 1 97 ? -17.478 -5.832 1.365 1.00 95.31 97 ASP A CA 1
ATOM 772 C C . ASP A 1 97 ? -17.479 -4.669 2.379 1.00 95.31 97 ASP A C 1
ATOM 774 O O . ASP A 1 97 ? -16.688 -3.726 2.266 1.00 95.31 97 ASP A O 1
ATOM 778 N N . PRO A 1 98 ? -18.299 -4.739 3.448 1.00 94.62 98 PRO A N 1
ATOM 779 C CA . PRO A 1 98 ? -18.317 -3.718 4.492 1.00 94.62 98 PRO A CA 1
ATOM 780 C C . PRO A 1 98 ? -16.950 -3.514 5.160 1.00 94.62 98 PRO A C 1
ATOM 782 O O . PRO A 1 98 ? -16.301 -4.479 5.571 1.00 94.62 98 PRO A O 1
ATOM 785 N N . LYS A 1 99 ? -16.569 -2.247 5.388 1.00 94.94 99 LYS A N 1
ATOM 786 C CA . LYS A 1 99 ? -15.251 -1.848 5.926 1.00 94.94 99 LYS A CA 1
ATOM 787 C C . LYS A 1 99 ? -14.817 -2.648 7.159 1.00 94.94 99 LYS A C 1
ATOM 789 O O . LYS A 1 99 ? -13.697 -3.144 7.202 1.00 94.94 99 LYS A O 1
ATOM 794 N N . GLY A 1 100 ? -15.696 -2.825 8.149 1.00 95.81 100 GLY A N 1
ATOM 795 C CA . GLY A 1 100 ? -15.351 -3.583 9.358 1.00 95.81 100 GLY A CA 1
ATOM 796 C C . GLY A 1 100 ? -15.193 -5.086 9.146 1.00 95.81 100 GLY A C 1
ATOM 797 O O . GLY A 1 100 ? -14.411 -5.711 9.856 1.00 95.81 100 GLY A O 1
ATOM 798 N N . ALA A 1 101 ? -15.893 -5.674 8.168 1.00 95.81 101 ALA A N 1
ATOM 799 C CA . ALA A 1 101 ? -15.710 -7.082 7.816 1.00 95.81 101 ALA A CA 1
ATOM 800 C C . ALA A 1 101 ? -14.348 -7.297 7.140 1.00 95.81 101 ALA A C 1
ATOM 802 O O . ALA A 1 101 ? -13.603 -8.190 7.546 1.00 95.81 101 ALA A O 1
ATOM 803 N N . VAL A 1 102 ? -13.991 -6.423 6.191 1.00 96.94 102 VAL A N 1
ATOM 804 C CA . VAL A 1 102 ? -12.662 -6.410 5.559 1.00 96.94 102 VAL A CA 1
ATOM 805 C C . VAL A 1 102 ? -11.572 -6.219 6.611 1.00 96.94 102 VAL A C 1
ATOM 807 O O . VAL A 1 102 ? -10.639 -7.016 6.681 1.00 96.94 102 VAL A O 1
ATOM 810 N N . ALA A 1 103 ? -11.716 -5.213 7.479 1.00 97.88 103 ALA A N 1
ATOM 811 C CA . ALA A 1 103 ? -10.731 -4.911 8.509 1.00 97.88 103 ALA A CA 1
ATOM 812 C C . ALA A 1 103 ? -10.540 -6.064 9.505 1.00 97.88 103 ALA A C 1
ATOM 814 O O . ALA A 1 103 ? -9.408 -6.407 9.847 1.00 97.88 103 ALA A O 1
ATOM 815 N N . GLY A 1 104 ? -11.636 -6.706 9.926 1.00 97.69 104 GLY A N 1
ATOM 816 C CA . GLY A 1 104 ? -11.588 -7.901 10.764 1.00 97.69 104 GLY A CA 1
ATOM 817 C C . GLY A 1 104 ? -10.837 -9.049 10.095 1.00 97.69 104 GLY A C 1
ATOM 818 O O . GLY A 1 104 ? -9.903 -9.585 10.685 1.00 97.69 104 GLY A O 1
ATOM 819 N N . HIS A 1 105 ? -11.174 -9.364 8.842 1.00 97.38 105 HIS A N 1
ATOM 820 C CA . HIS A 1 105 ? -10.472 -10.399 8.085 1.00 97.38 105 HIS A CA 1
ATOM 821 C C . HIS A 1 105 ? -8.976 -10.095 7.935 1.00 97.38 105 HIS A C 1
ATOM 823 O O . HIS A 1 105 ? -8.142 -10.996 8.030 1.00 97.38 105 HIS A O 1
ATOM 829 N N . TRP A 1 106 ? -8.619 -8.831 7.709 1.00 97.50 106 TRP A N 1
ATOM 830 C CA . TRP A 1 106 ? -7.231 -8.420 7.528 1.00 97.50 106 TRP A CA 1
ATOM 831 C C . TRP A 1 106 ? -6.414 -8.546 8.807 1.00 97.50 106 TRP A C 1
ATOM 833 O O . TRP A 1 106 ? -5.296 -9.050 8.738 1.00 97.50 106 TRP A O 1
ATOM 843 N N . LEU A 1 107 ? -6.978 -8.165 9.955 1.00 98.00 107 LEU A N 1
ATOM 844 C CA . LEU A 1 107 ? -6.356 -8.384 11.264 1.00 98.00 107 LEU A CA 1
ATOM 845 C C . LEU A 1 107 ? -6.115 -9.872 11.539 1.00 98.00 107 LEU A C 1
ATOM 847 O O . LEU A 1 107 ? -5.037 -10.241 11.998 1.00 98.00 107 LEU A O 1
ATOM 851 N N . ASP A 1 108 ? -7.088 -10.726 11.217 1.00 97.69 108 ASP A N 1
ATOM 852 C CA . ASP A 1 108 ? -7.003 -12.160 11.505 1.00 97.69 108 ASP A CA 1
ATOM 853 C C . ASP A 1 108 ? -6.010 -12.883 10.573 1.00 97.69 108 ASP A C 1
ATOM 855 O O . ASP A 1 108 ? -5.277 -13.777 10.995 1.00 97.69 108 ASP A O 1
ATOM 859 N N . SER A 1 109 ? -5.971 -12.501 9.294 1.00 96.69 109 SER A N 1
ATOM 860 C CA . SER A 1 109 ? -5.150 -13.161 8.266 1.00 96.69 109 SER A CA 1
ATOM 861 C C . SER A 1 109 ? -3.749 -12.567 8.102 1.00 96.69 109 SER A C 1
ATOM 863 O O . SER A 1 109 ? -2.845 -13.241 7.606 1.00 96.69 109 SER A O 1
ATOM 865 N N . GLY A 1 110 ? -3.547 -11.301 8.476 1.00 96.06 110 GLY A N 1
ATOM 866 C CA . GLY A 1 110 ? -2.290 -10.589 8.260 1.00 96.06 110 GLY A CA 1
ATOM 867 C C . GLY A 1 110 ? -1.968 -10.303 6.788 1.00 96.06 110 GLY A C 1
ATOM 868 O O . GLY A 1 110 ? -0.804 -10.054 6.470 1.00 96.06 110 GLY A O 1
ATOM 869 N N . VAL A 1 111 ? -2.956 -10.343 5.878 1.00 93.88 111 VAL A N 1
ATOM 870 C CA . VAL A 1 111 ? -2.747 -10.167 4.420 1.00 93.88 111 VAL A CA 1
ATOM 871 C C . VAL A 1 111 ? -2.054 -8.855 4.057 1.00 93.88 111 VAL A C 1
ATOM 873 O O . VAL A 1 111 ? -1.291 -8.804 3.094 1.00 93.88 111 VAL A O 1
ATOM 876 N N . TYR A 1 112 ? -2.241 -7.813 4.867 1.00 95.12 112 TYR A N 1
ATOM 877 C CA . TYR A 1 112 ? -1.607 -6.511 4.680 1.00 95.12 112 TYR A CA 1
ATOM 878 C C . TYR A 1 112 ? -0.077 -6.543 4.759 1.00 95.12 112 TYR A C 1
ATOM 880 O O . TYR A 1 112 ? 0.590 -5.659 4.228 1.00 95.12 112 TYR A O 1
ATOM 888 N N . ARG A 1 113 ? 0.520 -7.571 5.373 1.00 94.75 113 ARG A N 1
ATOM 889 C CA . ARG A 1 113 ? 1.985 -7.714 5.428 1.00 94.75 113 ARG A CA 1
ATOM 890 C C . ARG A 1 113 ? 2.602 -7.902 4.040 1.00 94.75 113 ARG A C 1
ATOM 892 O O . ARG A 1 113 ? 3.779 -7.608 3.853 1.00 94.75 113 ARG A O 1
ATOM 899 N N . ALA A 1 114 ? 1.820 -8.352 3.056 1.00 92.00 114 ALA A N 1
ATOM 900 C CA . ALA A 1 114 ? 2.264 -8.458 1.667 1.00 92.00 114 ALA A CA 1
ATOM 901 C C . ALA A 1 114 ? 2.495 -7.089 0.990 1.00 92.00 114 ALA A C 1
ATOM 903 O O . ALA A 1 114 ? 3.197 -7.033 -0.021 1.00 92.00 114 ALA A O 1
ATOM 904 N N . CYS A 1 115 ? 1.966 -6.000 1.559 1.00 94.75 115 CYS A N 1
ATOM 905 C CA . CYS A 1 115 ? 2.168 -4.621 1.094 1.00 94.75 115 CYS A CA 1
ATOM 906 C C . CYS A 1 115 ? 3.538 -4.047 1.464 1.00 94.75 115 CYS A C 1
ATOM 908 O O . CYS A 1 115 ? 3.871 -2.936 1.067 1.00 94.75 115 CYS A O 1
ATOM 910 N N . VAL A 1 116 ? 4.323 -4.767 2.265 1.00 96.56 116 VAL A N 1
ATOM 911 C CA . VAL A 1 116 ? 5.646 -4.317 2.685 1.00 96.56 116 VAL A CA 1
ATOM 912 C C . VAL A 1 116 ? 6.675 -4.765 1.638 1.00 96.56 116 VAL A C 1
ATOM 914 O O . VAL A 1 116 ? 6.798 -5.971 1.372 1.00 96.56 116 VAL A O 1
ATOM 917 N N . PRO A 1 117 ? 7.445 -3.846 1.025 1.00 95.81 117 PRO A N 1
ATOM 918 C CA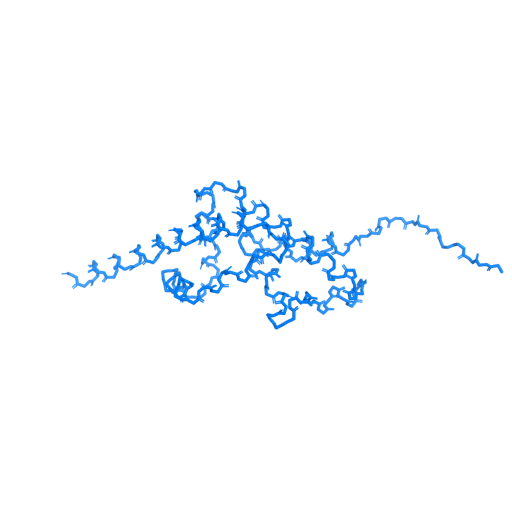 . PRO A 1 117 ? 8.481 -4.225 0.077 1.00 95.81 117 PRO A CA 1
ATOM 919 C C . PRO A 1 117 ? 9.580 -5.029 0.785 1.00 95.81 117 PRO A C 1
ATOM 921 O O . PRO A 1 117 ? 9.897 -4.812 1.953 1.00 95.81 117 PRO A O 1
ATOM 924 N N . ARG A 1 118 ? 10.206 -5.974 0.066 1.00 91.38 118 ARG A N 1
ATOM 925 C CA . ARG A 1 118 ? 11.253 -6.852 0.635 1.00 91.38 118 ARG A CA 1
ATOM 926 C C . ARG A 1 118 ? 12.433 -6.062 1.225 1.00 91.38 118 ARG A C 1
ATOM 928 O O . ARG A 1 118 ? 13.078 -6.553 2.144 1.00 91.38 118 ARG A O 1
ATOM 935 N N . SER A 1 119 ? 12.723 -4.901 0.656 1.00 93.38 119 SER A N 1
ATOM 936 C CA . SER A 1 119 ? 13.832 -4.014 1.007 1.00 93.38 119 SER A CA 1
ATOM 937 C C . SER A 1 119 ? 13.565 -3.116 2.215 1.00 93.38 119 SER A C 1
ATOM 939 O O . SER A 1 119 ? 14.516 -2.502 2.691 1.00 93.38 119 SER A O 1
ATOM 941 N N . ALA A 1 120 ? 12.328 -3.055 2.725 1.00 96.81 120 ALA A N 1
ATOM 942 C CA . ALA A 1 120 ? 12.006 -2.260 3.908 1.00 96.81 120 ALA A CA 1
ATOM 943 C C . ALA A 1 120 ? 12.866 -2.680 5.110 1.00 96.81 120 ALA A C 1
ATOM 945 O O . ALA A 1 120 ? 13.094 -3.874 5.353 1.00 96.81 120 ALA A O 1
ATOM 946 N N . LEU A 1 121 ? 13.315 -1.694 5.879 1.00 97.56 121 LEU A N 1
ATOM 947 C CA . LEU A 1 121 ? 14.039 -1.896 7.128 1.00 97.56 121 LEU A CA 1
ATOM 948 C C . LEU A 1 121 ? 13.085 -2.431 8.193 1.00 97.56 121 LEU A C 1
ATOM 950 O O . LEU A 1 121 ? 11.905 -2.097 8.194 1.00 97.56 121 LEU A O 1
ATOM 954 N N . GLU A 1 122 ? 13.586 -3.229 9.137 1.00 97.38 122 GLU A N 1
ATOM 955 C CA . GLU A 1 122 ? 12.719 -3.890 10.125 1.00 97.38 122 GLU A CA 1
ATOM 956 C C . GLU A 1 122 ? 11.872 -2.897 10.934 1.00 97.38 122 GLU A C 1
ATOM 958 O O . GLU A 1 122 ? 10.669 -3.091 11.079 1.00 97.38 122 GLU A O 1
ATOM 963 N N . MET A 1 123 ? 12.461 -1.765 11.329 1.00 97.62 123 MET A N 1
ATOM 964 C CA . MET A 1 123 ? 11.743 -0.680 12.008 1.00 97.62 123 MET A CA 1
ATOM 965 C C . MET A 1 123 ? 10.602 -0.082 11.169 1.00 97.62 123 MET A C 1
ATOM 967 O O . MET A 1 123 ? 9.567 0.286 11.718 1.00 97.62 123 MET A O 1
ATOM 971 N N . GLU A 1 124 ? 10.755 -0.008 9.844 1.00 98.12 124 GLU A N 1
ATOM 972 C CA . GLU A 1 124 ? 9.705 0.489 8.949 1.00 98.12 124 GLU A CA 1
ATOM 973 C C . GLU A 1 124 ? 8.570 -0.529 8.829 1.00 98.12 124 GLU A C 1
ATOM 975 O O . GLU A 1 124 ? 7.401 -0.146 8.801 1.00 98.12 124 GLU A O 1
ATOM 980 N N . LYS A 1 125 ? 8.895 -1.830 8.808 1.00 98.00 125 LYS A N 1
ATOM 981 C CA . LYS A 1 125 ? 7.883 -2.898 8.810 1.00 98.00 125 LYS A CA 1
ATOM 982 C C . LYS A 1 125 ? 7.083 -2.894 10.103 1.00 98.00 125 LYS A C 1
ATOM 984 O O . LYS A 1 125 ? 5.863 -3.032 10.060 1.00 98.00 125 LYS A O 1
ATOM 989 N N . GLU A 1 126 ? 7.763 -2.743 11.238 1.00 97.94 126 GLU A N 1
ATOM 990 C CA . GLU A 1 126 ? 7.126 -2.668 12.551 1.00 97.94 126 GLU A CA 1
ATOM 991 C C . GLU A 1 126 ? 6.211 -1.448 12.653 1.00 97.94 126 GLU A C 1
ATOM 993 O O . GLU A 1 126 ? 5.068 -1.592 13.083 1.00 97.94 126 GLU A O 1
ATOM 998 N N . LEU A 1 127 ? 6.680 -0.272 12.221 1.00 98.06 127 LEU A N 1
ATOM 999 C CA . LEU A 1 127 ? 5.871 0.946 12.197 1.00 98.06 127 LEU A CA 1
ATOM 1000 C C . LEU A 1 127 ? 4.642 0.775 11.299 1.00 98.06 127 LEU A C 1
ATOM 1002 O O . LEU A 1 127 ? 3.526 1.020 11.746 1.00 98.06 127 LEU A O 1
ATOM 1006 N N . PHE A 1 128 ? 4.832 0.277 10.073 1.00 98.44 128 PHE A N 1
ATOM 1007 C CA . PHE A 1 128 ? 3.736 -0.011 9.151 1.00 98.44 128 PHE A CA 1
ATOM 1008 C C . PHE A 1 128 ? 2.696 -0.948 9.774 1.00 98.44 128 PHE A C 1
ATOM 1010 O O . PHE A 1 128 ? 1.505 -0.646 9.750 1.00 98.44 128 PHE A O 1
ATOM 1017 N N . CYS A 1 129 ? 3.135 -2.078 10.341 1.00 98.25 129 CYS A N 1
ATOM 1018 C CA . CYS A 1 129 ? 2.219 -3.060 10.919 1.00 98.25 129 CYS A CA 1
ATOM 1019 C C . CYS A 1 129 ? 1.469 -2.480 12.118 1.00 98.25 129 CYS A C 1
ATOM 1021 O O . CYS A 1 129 ? 0.261 -2.661 12.201 1.00 98.25 129 CYS A O 1
ATOM 1023 N N . ARG A 1 130 ? 2.152 -1.755 13.012 1.00 98.12 130 ARG A N 1
ATOM 1024 C CA . ARG A 1 130 ? 1.519 -1.142 14.189 1.00 98.12 130 ARG A CA 1
ATOM 1025 C C . ARG A 1 130 ? 0.477 -0.101 13.803 1.00 98.12 130 ARG A C 1
ATOM 1027 O O . ARG A 1 130 ? -0.641 -0.162 14.309 1.00 98.12 130 ARG A O 1
ATOM 1034 N N . ASP A 1 131 ? 0.834 0.819 12.909 1.00 98.38 131 ASP A N 1
ATOM 1035 C CA . ASP A 1 131 ? -0.084 1.857 12.440 1.00 98.38 131 ASP A CA 1
ATOM 1036 C C . ASP A 1 131 ? -1.298 1.216 11.767 1.00 98.38 131 ASP A C 1
ATOM 1038 O O . ASP A 1 131 ? -2.438 1.532 12.099 1.00 98.38 131 ASP A O 1
ATOM 1042 N N . LEU A 1 132 ? -1.070 0.261 10.862 1.00 98.25 132 LEU A N 1
ATOM 1043 C CA . LEU A 1 132 ? -2.157 -0.369 10.131 1.00 98.25 132 LEU A CA 1
ATOM 1044 C C . LEU A 1 132 ? -3.052 -1.224 11.034 1.00 98.25 132 LEU A C 1
ATOM 1046 O O . LEU A 1 132 ? -4.267 -1.149 10.913 1.00 98.25 132 LEU A O 1
ATOM 1050 N N . GLU A 1 133 ? -2.496 -1.999 11.965 1.00 98.50 133 GLU A N 1
ATOM 1051 C CA . GLU A 1 133 ? -3.278 -2.783 12.930 1.00 98.50 133 GLU A CA 1
ATOM 1052 C C . GLU A 1 1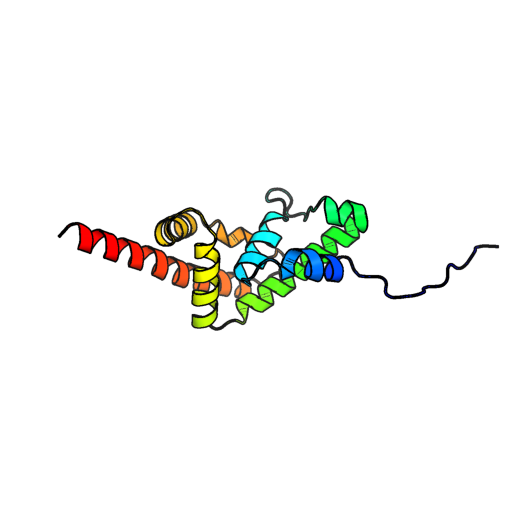33 ? -4.149 -1.880 13.814 1.00 98.50 133 GLU A C 1
ATOM 1054 O O . GLU A 1 133 ? -5.323 -2.189 14.038 1.00 98.50 133 GLU A O 1
ATOM 1059 N N . ALA A 1 134 ? -3.614 -0.737 14.257 1.00 98.19 134 ALA A N 1
ATOM 1060 C CA . ALA A 1 134 ? -4.378 0.255 15.006 1.00 98.19 134 ALA A CA 1
ATOM 1061 C C . ALA A 1 134 ? -5.544 0.814 14.176 1.00 98.19 134 ALA A C 1
ATOM 1063 O O . ALA A 1 134 ? -6.672 0.865 14.666 1.00 98.19 134 ALA A O 1
ATOM 1064 N N . LEU A 1 135 ? -5.300 1.169 12.911 1.00 98.25 135 LEU A N 1
ATOM 1065 C CA . LEU A 1 135 ? -6.329 1.667 11.994 1.00 98.25 135 LEU A CA 1
ATOM 1066 C C . LEU A 1 135 ? -7.389 0.606 11.681 1.00 98.25 135 LEU A C 1
ATOM 1068 O O . LEU A 1 135 ? -8.580 0.870 11.779 1.00 98.25 135 LEU A O 1
ATOM 1072 N N . LEU A 1 136 ? -6.994 -0.627 11.363 1.00 98.31 136 LEU A N 1
ATOM 1073 C CA . LEU A 1 136 ? -7.937 -1.717 11.096 1.00 98.31 136 LEU A CA 1
ATOM 1074 C C . LEU A 1 136 ? -8.840 -1.995 12.306 1.00 98.31 136 LEU A C 1
ATOM 1076 O O . LEU A 1 136 ? -10.031 -2.278 12.144 1.00 98.31 136 LEU A O 1
ATOM 1080 N N . ALA A 1 137 ? -8.303 -1.876 13.522 1.00 97.81 137 ALA A N 1
ATOM 1081 C CA . ALA A 1 137 ? -9.088 -2.027 14.737 1.00 97.81 137 ALA A CA 1
ATOM 1082 C C . ALA A 1 137 ? -10.201 -0.968 14.842 1.00 97.81 137 ALA A C 1
ATOM 1084 O O . ALA A 1 137 ? -11.316 -1.317 15.234 1.00 97.81 137 ALA A O 1
ATOM 1085 N N . THR A 1 138 ? -9.955 0.286 14.436 1.00 96.81 138 THR A N 1
ATOM 1086 C CA . THR A 1 138 ? -10.994 1.334 14.463 1.00 96.81 138 THR A CA 1
ATOM 1087 C C . THR A 1 138 ? -12.168 0.978 13.546 1.00 96.81 138 THR A C 1
ATOM 1089 O O . THR A 1 138 ? -13.322 1.043 13.973 1.00 96.81 138 THR A O 1
ATOM 1092 N N . PHE A 1 139 ? -11.896 0.495 12.328 1.00 96.31 139 PHE A N 1
ATOM 1093 C CA . PHE A 1 139 ? -12.934 0.083 11.376 1.00 96.31 139 PHE A CA 1
ATOM 1094 C C . PHE A 1 139 ? -13.715 -1.149 11.846 1.00 96.31 139 PHE A C 1
ATOM 1096 O O . PHE A 1 139 ? -14.940 -1.210 11.672 1.00 96.31 139 PHE A O 1
ATOM 1103 N N . LYS A 1 140 ? -13.023 -2.128 12.445 1.00 95.56 140 LYS A N 1
ATOM 1104 C CA . LYS A 1 140 ? -13.643 -3.338 13.005 1.00 95.56 140 LYS A CA 1
ATOM 1105 C C . LYS A 1 140 ? -14.625 -2.974 14.120 1.00 95.56 140 LYS A C 1
ATOM 1107 O O . LYS A 1 140 ? -15.800 -3.329 14.034 1.00 95.56 140 LYS A O 1
ATOM 1112 N N . TYR A 1 141 ? -14.174 -2.216 15.121 1.00 92.81 141 TYR A N 1
ATOM 1113 C CA . TYR A 1 141 ? -14.991 -1.909 16.295 1.00 92.81 141 TYR A CA 1
ATOM 1114 C C . TYR A 1 141 ? -16.120 -0.917 16.011 1.00 92.81 141 TYR A C 1
ATOM 1116 O O . TYR A 1 141 ? -17.217 -1.116 16.526 1.00 92.81 141 TYR A O 1
ATOM 1124 N N . ALA A 1 142 ? -15.918 0.073 15.134 1.00 88.69 142 ALA A N 1
ATOM 1125 C CA . ALA A 1 142 ? -17.000 0.968 14.712 1.00 88.69 142 ALA A CA 1
ATOM 1126 C C . ALA A 1 142 ? -18.168 0.201 14.059 1.00 88.69 142 ALA A C 1
ATOM 1128 O O . ALA A 1 142 ? -19.333 0.557 14.222 1.00 88.69 142 ALA A O 1
ATOM 1129 N N . SER A 1 143 ? -17.867 -0.889 13.345 1.00 81.31 143 SER A N 1
ATOM 1130 C CA . SER A 1 143 ? -18.892 -1.736 12.727 1.00 81.31 143 SER A CA 1
ATOM 1131 C C . SER A 1 143 ? -19.593 -2.650 13.733 1.00 81.31 143 SER A C 1
ATOM 1133 O O . SER A 1 143 ? -20.781 -2.932 13.579 1.00 81.31 143 SER A O 1
ATOM 1135 N N . ASP A 1 144 ? -18.877 -3.132 14.748 1.00 81.88 144 ASP A N 1
ATOM 1136 C CA . ASP A 1 144 ? -19.462 -3.963 15.803 1.00 81.88 144 ASP A CA 1
ATOM 1137 C C . ASP A 1 144 ? -20.397 -3.159 16.713 1.00 81.88 144 ASP A C 1
ATOM 1139 O O . ASP A 1 144 ? -21.446 -3.676 17.100 1.00 81.88 144 ASP A O 1
ATOM 1143 N N . ASP A 1 145 ? -20.064 -1.898 16.992 1.00 77.56 145 ASP A N 1
ATOM 1144 C CA . ASP A 1 145 ? -20.911 -0.981 17.762 1.00 77.56 145 ASP A CA 1
ATOM 1145 C C . ASP A 1 145 ? -22.230 -0.699 17.024 1.00 77.56 145 ASP A C 1
ATOM 1147 O O . ASP A 1 145 ? -23.316 -0.968 17.539 1.00 77.56 145 ASP A O 1
ATOM 1151 N N . ALA A 1 146 ? -22.148 -0.357 15.732 1.00 75.25 146 ALA A N 1
ATOM 1152 C CA . ALA A 1 146 ? -23.324 -0.145 14.885 1.00 75.25 146 ALA A CA 1
ATOM 1153 C C . ALA A 1 146 ? -24.256 -1.374 14.795 1.00 75.25 146 ALA A C 1
ATOM 1155 O O . ALA A 1 146 ? -25.468 -1.229 14.629 1.00 75.25 146 ALA A O 1
ATOM 1156 N N . ARG A 1 147 ? -23.718 -2.600 14.896 1.00 75.69 147 ARG A N 1
ATOM 1157 C CA . ARG A 1 147 ? -24.520 -3.840 14.921 1.00 75.69 147 ARG A CA 1
ATOM 1158 C C . ARG A 1 147 ? -25.175 -4.103 16.276 1.00 75.69 147 ARG A C 1
ATOM 1160 O O . ARG A 1 147 ? -26.209 -4.772 16.307 1.00 75.69 147 ARG A O 1
ATOM 1167 N N . ARG A 1 148 ? -24.567 -3.658 17.380 1.00 75.25 148 ARG A N 1
ATOM 1168 C CA . ARG A 1 148 ? -25.132 -3.788 18.734 1.00 75.25 148 ARG A CA 1
ATOM 1169 C C . ARG A 1 148 ? -26.320 -2.847 18.920 1.00 75.25 148 ARG A C 1
ATOM 1171 O O . ARG A 1 148 ?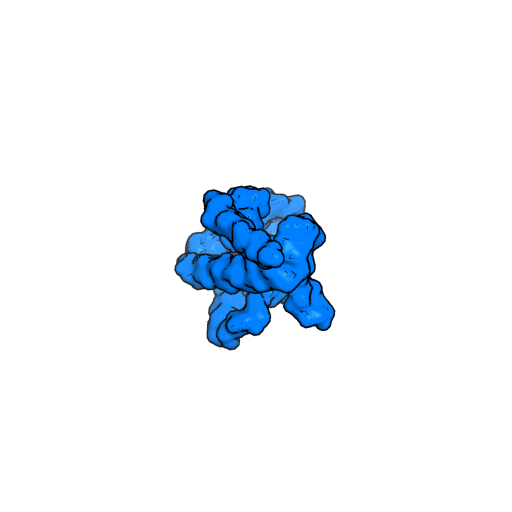 -27.352 -3.296 19.416 1.00 75.25 148 ARG A O 1
ATOM 1178 N N . ASP A 1 149 ? -26.215 -1.620 18.420 1.00 69.94 149 ASP A N 1
ATOM 1179 C CA . ASP A 1 149 ? -27.290 -0.623 18.489 1.00 69.94 149 ASP A CA 1
ATOM 1180 C C . ASP A 1 149 ? -28.534 -1.029 17.687 1.00 69.94 149 ASP A C 1
ATOM 1182 O O . ASP A 1 149 ? -29.655 -0.769 18.105 1.00 69.94 149 ASP A O 1
ATOM 1186 N N . GLN A 1 150 ? -28.370 -1.745 16.570 1.00 68.25 150 GLN A N 1
ATOM 1187 C CA . GLN A 1 150 ? -29.493 -2.251 15.761 1.00 68.25 150 GLN A CA 1
ATOM 1188 C C . GLN A 1 150 ? -30.227 -3.458 16.379 1.00 68.25 150 GLN A C 1
ATOM 1190 O O . GLN A 1 150 ? -31.243 -3.896 15.840 1.00 68.25 150 GLN A O 1
ATOM 1195 N N . ARG A 1 151 ? -29.696 -4.048 17.459 1.00 66.00 151 ARG A N 1
ATOM 1196 C CA . ARG A 1 151 ? -30.262 -5.232 18.137 1.00 66.00 151 ARG A CA 1
ATOM 1197 C C . ARG A 1 151 ? -30.914 -4.917 19.489 1.00 66.00 151 ARG A C 1
ATOM 1199 O O . ARG A 1 151 ? -31.452 -5.846 20.093 1.00 66.00 151 ARG A O 1
ATOM 1206 N N . SER A 1 152 ? -30.829 -3.669 19.954 1.00 57.91 152 SER A N 1
ATOM 1207 C CA . SER A 1 152 ? -31.431 -3.179 21.208 1.00 57.91 152 SER A CA 1
ATOM 1208 C C . SER A 1 152 ? -32.768 -2.496 20.940 1.00 57.91 152 SER A C 1
ATOM 1210 O O . SER A 1 152 ? -33.650 -2.602 21.818 1.00 57.91 152 SER A O 1
#

Nearest PDB structures (foldseek):
  7zos-assembly1_A  TM=2.651E-01  e=3.525E+00  Beta vulgaris